Protein AF-A0A970EF27-F1 (afdb_monomer_lite)

pLDDT: mean 77.0, std 18.13, range [48.12, 96.25]

Foldseek 3Di:
DDDFAAAPPPRDTADPPFDWDAAPPPRHIHGPVVQVVVVHDPVVVCPVPPVVPPPPDPPDDDDDDDDDDD

Structure (mmCIF, N/CA/C/O backbone):
data_AF-A0A970EF27-F1
#
_entry.id   AF-A0A970EF27-F1
#
loop_
_atom_site.group_PDB
_atom_site.id
_atom_site.type_symbol
_atom_site.label_atom_id
_atom_site.label_alt_id
_atom_site.label_comp_id
_atom_site.label_asym_id
_atom_site.label_entity_id
_atom_site.label_seq_id
_atom_site.pdbx_PDB_ins_code
_atom_site.Cartn_x
_atom_site.Cartn_y
_atom_site.Cartn_z
_atom_site.occupancy
_atom_site.B_iso_or_equiv
_atom_site.auth_seq_id
_atom_site.auth_comp_id
_atom_site.auth_asym_id
_atom_site.auth_atom_id
_atom_site.pdbx_PDB_model_num
ATOM 1 N N . MET A 1 1 ? -4.278 -13.575 12.978 1.00 53.03 1 MET A N 1
ATOM 2 C CA . MET A 1 1 ? -3.062 -12.740 12.926 1.00 53.03 1 MET A CA 1
ATOM 3 C C . MET A 1 1 ? -3.467 -11.517 12.140 1.00 53.03 1 MET A C 1
ATOM 5 O O . MET A 1 1 ? -3.934 -11.696 11.028 1.00 53.03 1 MET A O 1
ATOM 9 N N . GLU A 1 2 ? -3.435 -10.337 12.745 1.00 65.31 2 GLU A N 1
ATOM 10 C CA . GLU A 1 2 ? -3.849 -9.115 12.053 1.00 65.31 2 GLU A CA 1
ATOM 11 C C . GLU A 1 2 ? -2.782 -8.744 11.021 1.00 65.31 2 GLU A C 1
ATOM 13 O O . GLU A 1 2 ? -1.605 -8.572 11.357 1.00 65.31 2 GLU A O 1
ATOM 18 N N . GLU A 1 3 ? -3.167 -8.712 9.751 1.00 70.06 3 GLU A N 1
ATOM 19 C CA . GLU A 1 3 ? -2.280 -8.347 8.653 1.00 70.06 3 GLU A CA 1
ATOM 20 C C . GLU A 1 3 ? -2.085 -6.828 8.673 1.00 70.06 3 GLU A C 1
ATOM 22 O O . GLU A 1 3 ? -2.915 -6.068 8.176 1.00 70.06 3 GLU A O 1
ATOM 27 N N . ARG A 1 4 ? -0.985 -6.371 9.283 1.00 82.19 4 ARG A N 1
ATOM 28 C CA . ARG A 1 4 ? -0.615 -4.951 9.273 1.00 82.19 4 ARG A CA 1
ATOM 29 C C . ARG A 1 4 ? -0.301 -4.513 7.846 1.00 82.19 4 ARG A C 1
ATOM 31 O O . ARG A 1 4 ? 0.697 -4.941 7.265 1.00 82.19 4 ARG A O 1
ATOM 38 N N . LYS A 1 5 ? -1.136 -3.633 7.298 1.00 90.06 5 LYS A N 1
ATOM 39 C CA . LYS A 1 5 ? -0.890 -2.981 6.010 1.00 90.06 5 LYS A CA 1
ATOM 40 C C . LYS A 1 5 ? 0.185 -1.910 6.201 1.00 90.06 5 LYS A C 1
ATOM 42 O O . LYS A 1 5 ? 0.171 -1.178 7.185 1.00 90.06 5 LYS A O 1
ATOM 47 N N . ILE A 1 6 ? 1.133 -1.829 5.271 1.00 94.00 6 ILE A N 1
ATOM 48 C CA . ILE A 1 6 ? 2.228 -0.850 5.304 1.00 94.00 6 ILE A CA 1
ATOM 49 C C . ILE A 1 6 ? 2.155 -0.008 4.037 1.00 94.00 6 ILE A C 1
ATOM 51 O O . ILE A 1 6 ? 2.127 -0.556 2.936 1.00 94.00 6 ILE A O 1
ATOM 55 N N . CYS A 1 7 ? 2.158 1.316 4.180 1.00 94.25 7 CYS A N 1
ATOM 56 C CA . CYS A 1 7 ? 2.130 2.227 3.042 1.00 94.25 7 CYS A CA 1
ATOM 57 C C . CYS A 1 7 ? 3.407 2.080 2.207 1.00 94.25 7 CYS A C 1
ATOM 59 O O . CYS A 1 7 ? 4.523 2.280 2.694 1.00 94.25 7 CYS A O 1
ATOM 61 N N . ALA A 1 8 ? 3.255 1.779 0.919 1.00 92.00 8 ALA A N 1
ATOM 62 C CA . ALA A 1 8 ? 4.379 1.567 0.018 1.00 92.00 8 ALA A CA 1
ATOM 63 C C . ALA A 1 8 ? 5.203 2.844 -0.240 1.00 92.00 8 ALA A C 1
ATOM 65 O O . ALA A 1 8 ? 6.372 2.722 -0.616 1.00 92.00 8 ALA A O 1
ATOM 66 N N . TYR A 1 9 ? 4.644 4.034 0.019 1.00 92.38 9 TYR A N 1
ATOM 67 C CA . TYR A 1 9 ? 5.345 5.320 -0.069 1.00 92.38 9 TYR A CA 1
ATOM 68 C C . TYR A 1 9 ? 6.118 5.654 1.217 1.00 92.38 9 TYR A C 1
ATOM 70 O O . TYR A 1 9 ? 7.342 5.571 1.234 1.00 92.38 9 TYR A O 1
ATOM 78 N N . CYS A 1 10 ? 5.423 5.974 2.314 1.00 93.81 10 CYS A N 1
ATOM 79 C CA . CYS A 1 10 ? 6.064 6.468 3.540 1.00 93.81 10 CYS A CA 1
ATOM 80 C C . CYS A 1 10 ? 6.605 5.367 4.465 1.00 93.81 10 CYS A C 1
ATOM 82 O O . CYS A 1 10 ? 7.232 5.676 5.474 1.00 93.81 10 CYS A O 1
ATOM 84 N N . LYS A 1 11 ? 6.339 4.088 4.156 1.00 93.31 11 LYS A N 1
ATOM 85 C CA . LYS A 1 11 ? 6.670 2.921 4.997 1.00 93.31 11 LYS A CA 1
ATOM 86 C C . LYS A 1 11 ? 6.040 2.950 6.398 1.00 93.31 11 LYS A C 1
ATOM 88 O O . LYS A 1 11 ? 6.427 2.167 7.262 1.00 93.31 11 LYS A O 1
ATOM 93 N N . GLY A 1 12 ? 5.052 3.820 6.607 1.00 94.56 12 GLY A N 1
ATOM 94 C CA . GLY A 1 12 ? 4.242 3.870 7.820 1.00 94.56 12 GLY A CA 1
ATOM 95 C C . GLY A 1 12 ? 3.245 2.716 7.889 1.00 94.56 12 GLY A C 1
ATOM 96 O O . GLY A 1 12 ? 2.798 2.207 6.856 1.00 94.56 12 GLY A O 1
ATOM 97 N N . VAL A 1 13 ? 2.906 2.315 9.114 1.00 94.94 13 VAL A N 1
ATOM 98 C CA . VAL A 1 13 ? 1.801 1.384 9.373 1.00 94.94 13 VAL A CA 1
ATOM 99 C C . VAL A 1 13 ? 0.495 2.090 9.035 1.00 94.94 13 VAL A C 1
ATOM 101 O O . VAL A 1 13 ? 0.302 3.227 9.448 1.00 94.94 13 VAL A O 1
ATOM 104 N N . ILE A 1 14 ? -0.354 1.407 8.279 1.00 93.75 14 ILE A N 1
ATOM 105 C CA . ILE A 1 14 ? -1.720 1.819 7.982 1.00 93.75 14 ILE A CA 1
ATOM 106 C C . ILE A 1 14 ? -2.614 1.174 9.038 1.00 93.75 14 ILE A C 1
ATOM 108 O O . ILE A 1 14 ? -2.626 -0.057 9.161 1.00 93.75 14 ILE A O 1
ATOM 112 N N . ASP A 1 15 ? -3.352 1.994 9.772 1.00 91.12 15 ASP A N 1
ATOM 113 C CA . ASP A 1 15 ? -4.309 1.539 10.772 1.00 91.12 15 ASP A CA 1
ATOM 114 C C . ASP A 1 15 ? -5.668 1.156 10.145 1.00 91.12 15 ASP A C 1
ATOM 116 O O . ASP A 1 15 ? -5.922 1.399 8.964 1.00 91.12 15 ASP A O 1
ATOM 120 N N . GLU A 1 16 ? -6.573 0.544 10.912 1.00 88.44 16 GLU A N 1
ATOM 121 C CA . GLU A 1 16 ? -7.917 0.199 10.422 1.00 88.44 16 GLU A CA 1
ATOM 122 C C . GLU A 1 16 ? -8.776 1.440 10.136 1.00 88.44 16 GLU A C 1
ATOM 124 O O . GLU A 1 16 ? -9.673 1.396 9.290 1.00 88.44 16 GLU A O 1
ATOM 129 N N . PHE A 1 17 ? -8.473 2.554 10.809 1.00 89.25 17 PHE A N 1
ATOM 130 C CA . PHE A 1 17 ? -9.141 3.839 10.607 1.00 89.25 17 PHE A CA 1
ATOM 131 C C . PHE A 1 17 ? -8.522 4.673 9.477 1.00 89.25 17 PHE A C 1
ATOM 133 O O . PHE A 1 17 ? -9.118 5.668 9.056 1.00 89.25 17 PHE A O 1
ATOM 140 N N . ASP A 1 18 ? -7.350 4.281 8.968 1.00 92.25 18 ASP A N 1
ATOM 141 C CA . ASP A 1 18 ? -6.712 4.955 7.845 1.00 92.25 18 ASP A CA 1
ATOM 142 C C . ASP A 1 18 ? -7.406 4.604 6.531 1.00 92.25 18 ASP A C 1
ATOM 144 O O . ASP A 1 18 ? -7.634 3.443 6.173 1.00 92.25 18 ASP A O 1
ATOM 148 N N . LYS A 1 19 ? -7.685 5.635 5.735 1.00 94.56 19 LYS A N 1
ATOM 149 C CA . LYS A 1 19 ? -8.142 5.420 4.370 1.00 94.56 19 LYS A CA 1
ATOM 150 C C . LYS A 1 19 ? -6.997 4.912 3.510 1.00 94.56 19 LYS A C 1
ATOM 152 O O . LYS A 1 19 ? -5.912 5.497 3.473 1.00 94.56 19 LYS A O 1
ATOM 157 N N . THR A 1 20 ? -7.271 3.848 2.766 1.00 94.00 20 THR A N 1
ATOM 158 C CA . THR A 1 20 ? -6.293 3.208 1.891 1.00 94.00 20 THR A CA 1
ATOM 159 C C . THR A 1 20 ? -6.738 3.186 0.451 1.00 94.00 20 THR A C 1
ATOM 161 O O . THR A 1 20 ? -7.923 3.087 0.143 1.00 94.00 20 THR A O 1
ATOM 164 N N . ILE A 1 21 ? -5.750 3.199 -0.431 1.00 94.81 21 ILE A N 1
ATOM 165 C CA . ILE A 1 21 ? -5.933 2.973 -1.853 1.00 94.81 21 ILE A CA 1
ATOM 166 C C . ILE A 1 21 ? -4.922 1.937 -2.33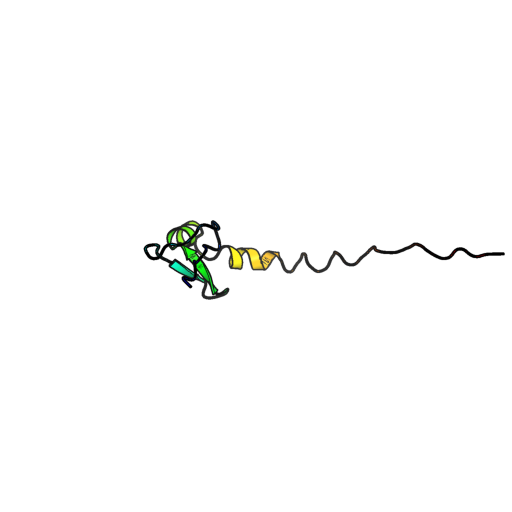2 1.00 94.81 21 ILE A C 1
ATOM 168 O O . ILE A 1 21 ? -3.777 1.895 -1.874 1.00 94.81 21 ILE A O 1
ATOM 172 N N . ILE A 1 22 ? -5.370 1.067 -3.232 1.00 93.94 22 ILE A N 1
ATOM 173 C CA . ILE A 1 22 ? -4.547 0.028 -3.845 1.00 93.94 22 ILE A CA 1
ATOM 174 C C . ILE A 1 22 ? -4.284 0.453 -5.283 1.00 93.94 22 ILE A C 1
ATOM 176 O O . ILE A 1 22 ? -5.218 0.772 -6.019 1.00 93.94 22 ILE A O 1
ATOM 180 N N . CYS A 1 23 ? -3.017 0.462 -5.688 1.00 93.56 23 CYS A N 1
ATOM 181 C CA . CYS A 1 23 ? -2.662 0.751 -7.069 1.00 93.56 23 CYS A CA 1
ATOM 182 C C . CYS A 1 23 ? -3.243 -0.331 -8.001 1.00 93.56 23 CYS A C 1
ATOM 184 O O . CYS A 1 23 ? -2.937 -1.506 -7.789 1.00 93.56 23 CYS A O 1
ATOM 186 N N . PRO A 1 24 ? -4.010 0.026 -9.047 1.00 91.00 24 PRO A N 1
ATOM 187 C CA . PRO A 1 24 ? -4.566 -0.957 -9.979 1.00 91.00 24 PRO A CA 1
ATOM 188 C C . PRO A 1 24 ? -3.498 -1.663 -10.832 1.00 91.00 24 PRO A C 1
ATOM 190 O O . PRO A 1 24 ? -3.733 -2.777 -11.283 1.00 91.00 24 PRO A O 1
ATOM 193 N N . GLU A 1 25 ? -2.320 -1.052 -11.000 1.00 90.56 25 GLU A N 1
ATOM 194 C CA . GLU A 1 25 ? -1.237 -1.577 -11.842 1.00 90.56 25 GLU A CA 1
ATOM 195 C C . GLU A 1 25 ? -0.299 -2.524 -11.076 1.00 90.56 25 GLU A C 1
ATOM 197 O O . GLU A 1 25 ? 0.019 -3.612 -11.546 1.00 90.56 25 GLU A O 1
ATOM 202 N N . CYS A 1 26 ? 0.160 -2.123 -9.881 1.00 90.19 26 CYS A N 1
ATOM 203 C CA . CYS A 1 26 ? 1.168 -2.872 -9.113 1.00 90.19 26 CYS A CA 1
ATOM 204 C C . CYS A 1 26 ? 0.645 -3.497 -7.809 1.00 90.19 26 CYS A C 1
ATOM 206 O O . CYS A 1 26 ? 1.425 -4.083 -7.055 1.00 90.19 26 CYS A O 1
ATOM 208 N N . ALA A 1 27 ? -0.651 -3.346 -7.515 1.00 91.56 27 ALA A N 1
ATOM 209 C CA . ALA A 1 27 ? -1.324 -3.870 -6.322 1.00 91.56 27 ALA A CA 1
ATOM 210 C C . ALA A 1 27 ? -0.710 -3.438 -4.970 1.00 91.56 27 ALA A C 1
ATOM 212 O O . ALA A 1 27 ? -0.987 -4.039 -3.933 1.00 91.56 27 ALA A O 1
ATOM 213 N N . GLN A 1 28 ? 0.114 -2.385 -4.952 1.00 91.62 28 GLN A N 1
ATOM 214 C CA . GLN A 1 28 ? 0.677 -1.824 -3.722 1.00 91.62 28 GLN A CA 1
ATOM 215 C C . GLN A 1 28 ? -0.350 -0.959 -2.983 1.00 91.62 28 GLN A C 1
ATOM 217 O O . GLN A 1 28 ? -1.137 -0.250 -3.612 1.00 91.62 28 GLN A O 1
ATOM 222 N N . VAL A 1 29 ? -0.311 -0.995 -1.647 1.00 94.00 29 VAL A N 1
ATOM 223 C CA . VAL A 1 29 ? -1.210 -0.226 -0.775 1.00 94.00 29 VAL A CA 1
ATOM 224 C C . VAL A 1 29 ? -0.566 1.084 -0.320 1.00 94.00 29 VAL A C 1
ATOM 226 O O . VAL 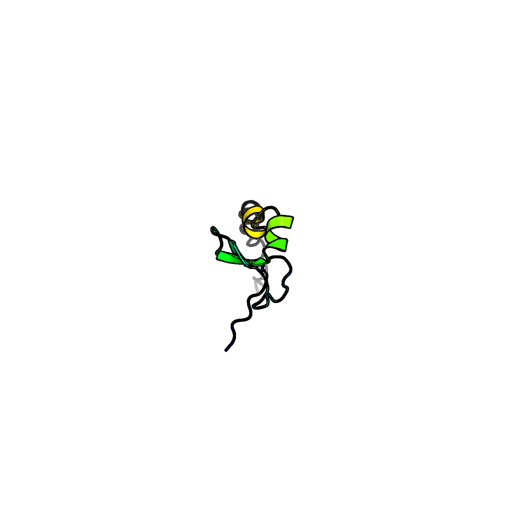A 1 29 ? 0.618 1.133 0.019 1.00 94.00 29 VAL A O 1
ATOM 229 N N . TYR A 1 30 ? -1.357 2.151 -0.289 1.00 95.00 30 TYR A N 1
ATOM 230 C CA . TYR A 1 30 ? -0.952 3.489 0.133 1.00 95.00 30 TYR A CA 1
ATOM 231 C C . TYR A 1 30 ? -2.010 4.090 1.060 1.00 95.00 30 TYR A C 1
ATOM 233 O O . TYR A 1 30 ? -3.184 3.726 0.969 1.00 95.00 30 TYR A O 1
ATOM 241 N N . HIS A 1 31 ? -1.613 5.039 1.912 1.00 96.25 31 HIS A N 1
ATOM 242 C CA . HIS A 1 31 ? -2.581 5.970 2.501 1.00 96.25 31 HIS A CA 1
ATOM 243 C C . HIS A 1 31 ? -3.230 6.793 1.381 1.00 96.25 31 HIS A C 1
ATOM 245 O O . HIS A 1 31 ? -2.525 7.195 0.451 1.00 96.25 31 HIS A O 1
ATOM 251 N N . GLU A 1 32 ? -4.528 7.086 1.494 1.00 95.31 32 GLU A N 1
ATOM 252 C CA . GLU A 1 32 ? -5.244 7.985 0.570 1.00 95.31 32 GLU A CA 1
ATOM 253 C C . GLU A 1 32 ? -4.490 9.318 0.431 1.00 95.31 32 GLU A C 1
ATOM 255 O O . GLU A 1 32 ? -4.153 9.716 -0.680 1.00 95.31 32 GLU A O 1
ATOM 260 N N . SER A 1 33 ? -4.065 9.916 1.551 1.00 95.12 33 SER A N 1
ATOM 261 C CA . SER A 1 33 ? -3.288 11.163 1.549 1.00 95.12 33 SER A CA 1
ATOM 262 C C . SER A 1 33 ? -1.957 11.030 0.807 1.00 95.12 33 SER A C 1
ATOM 264 O O . SER A 1 33 ? -1.657 11.843 -0.060 1.00 95.12 33 SER A O 1
ATOM 266 N N . CYS A 1 34 ? -1.185 9.966 1.067 1.00 94.50 34 CYS A N 1
ATOM 267 C CA . CYS A 1 34 ? 0.080 9.753 0.360 1.00 94.50 34 CYS A CA 1
ATOM 268 C C . CYS A 1 34 ? -0.135 9.572 -1.147 1.00 94.50 34 CYS A C 1
ATOM 270 O O . CYS A 1 34 ? 0.706 9.990 -1.935 1.00 94.50 34 CYS A O 1
ATOM 272 N N . TRP A 1 35 ? -1.228 8.936 -1.560 1.00 93.94 35 TRP A N 1
ATOM 273 C CA . TRP A 1 35 ? -1.553 8.782 -2.973 1.00 93.94 35 TRP A CA 1
ATOM 274 C C . TRP A 1 35 ? -1.902 10.118 -3.632 1.00 93.94 35 TRP A C 1
ATOM 276 O O . TRP A 1 35 ? -1.376 10.422 -4.701 1.00 93.94 35 TRP A O 1
ATOM 286 N N . GLU A 1 36 ? -2.753 10.923 -2.996 1.00 93.50 36 GLU A N 1
ATOM 287 C CA . GLU A 1 36 ? -3.159 12.236 -3.509 1.00 93.50 36 GLU A CA 1
ATOM 288 C C . GLU A 1 36 ? -1.982 13.216 -3.573 1.00 93.50 36 GLU A C 1
ATOM 290 O O . GLU A 1 36 ? -1.767 13.849 -4.606 1.00 93.50 36 GLU A O 1
ATOM 295 N N . GLU A 1 37 ? -1.159 13.282 -2.520 1.00 93.38 37 GLU A N 1
ATOM 296 C CA . GLU A 1 37 ? 0.040 14.130 -2.474 1.00 93.38 37 GLU A CA 1
ATOM 297 C C . GLU A 1 37 ? 1.037 13.795 -3.589 1.00 93.38 37 GLU A C 1
ATOM 299 O O . GLU A 1 37 ? 1.682 14.685 -4.141 1.00 93.38 37 GLU A O 1
ATOM 304 N N . ASN A 1 38 ? 1.145 12.514 -3.951 1.00 88.25 38 ASN A N 1
ATOM 305 C CA . ASN A 1 38 ? 2.020 12.053 -5.028 1.00 88.25 38 ASN A CA 1
ATOM 306 C C . ASN A 1 38 ? 1.322 12.015 -6.395 1.00 88.25 38 ASN A C 1
ATOM 308 O O . ASN A 1 38 ? 1.932 11.589 -7.375 1.00 88.25 38 ASN A O 1
ATOM 312 N N . SER A 1 39 ? 0.058 12.453 -6.477 1.00 90.06 39 SER A N 1
ATOM 313 C CA . SER A 1 39 ? -0.772 12.386 -7.687 1.00 90.06 39 SER A CA 1
ATOM 314 C C . SER A 1 39 ? -0.786 10.991 -8.334 1.00 90.06 39 SER A C 1
ATOM 316 O O . SER A 1 39 ? -0.810 10.866 -9.559 1.00 90.06 39 SER A O 1
ATOM 318 N N . GLY A 1 40 ? -0.761 9.930 -7.519 1.00 87.31 40 GLY A N 1
ATOM 319 C CA . GLY A 1 40 ? -0.804 8.546 -7.985 1.00 87.31 40 GLY A CA 1
ATOM 320 C C . GLY A 1 40 ? 0.243 7.613 -7.375 1.00 87.31 40 GLY A C 1
ATOM 321 O O . GLY A 1 40 ? 0.811 7.844 -6.306 1.00 87.31 40 GLY A O 1
ATOM 322 N N . CYS A 1 41 ? 0.491 6.503 -8.075 1.00 89.44 41 CYS A N 1
ATOM 323 C CA . CYS A 1 41 ? 1.436 5.482 -7.638 1.00 89.44 41 CYS A CA 1
ATOM 324 C C . CYS A 1 41 ? 2.888 5.891 -7.913 1.00 89.44 41 CYS A C 1
ATOM 326 O O . CYS A 1 41 ? 3.366 5.811 -9.045 1.00 89.44 41 CYS A O 1
ATOM 328 N N . PHE A 1 42 ? 3.635 6.197 -6.851 1.00 85.19 42 PHE A N 1
ATOM 329 C CA . PHE A 1 42 ? 5.063 6.523 -6.940 1.00 85.19 42 PHE A CA 1
ATOM 330 C C . PHE A 1 42 ? 5.917 5.395 -7.551 1.00 85.19 42 PHE A C 1
ATOM 332 O O . PHE A 1 42 ? 6.921 5.651 -8.214 1.00 85.19 42 PHE A O 1
ATOM 339 N N . SER A 1 43 ? 5.536 4.133 -7.327 1.00 82.56 43 SER A N 1
ATOM 340 C CA . SER A 1 43 ? 6.323 2.985 -7.791 1.00 82.56 43 SER A CA 1
ATOM 341 C C . SER A 1 43 ? 6.182 2.749 -9.295 1.00 82.56 43 SER A C 1
ATOM 343 O O . SER A 1 43 ? 7.171 2.418 -9.939 1.00 82.56 43 SER A O 1
ATOM 345 N N . CYS A 1 44 ? 4.986 2.946 -9.860 1.00 83.38 44 CYS A N 1
ATOM 346 C CA . CYS A 1 44 ? 4.739 2.804 -11.297 1.00 83.38 44 CYS A CA 1
ATOM 347 C C . CYS A 1 44 ? 5.410 3.926 -12.094 1.00 83.38 44 CYS A C 1
ATOM 349 O O . CYS A 1 44 ? 6.061 3.649 -13.094 1.00 83.38 44 CYS A O 1
ATOM 351 N N . VAL A 1 45 ? 5.346 5.165 -11.594 1.00 74.56 45 VAL A N 1
ATOM 352 C CA . VAL A 1 45 ? 6.008 6.326 -12.219 1.00 74.56 45 VAL A CA 1
ATOM 353 C C . VAL A 1 45 ? 7.529 6.135 -12.301 1.00 74.56 45 VAL A C 1
ATOM 355 O O . VAL A 1 45 ? 8.165 6.563 -13.259 1.00 74.56 45 VAL A O 1
ATOM 358 N N . ASN A 1 46 ? 8.129 5.452 -11.322 1.00 68.25 46 ASN A N 1
ATOM 359 C CA . ASN A 1 46 ? 9.565 5.164 -11.330 1.00 68.25 46 ASN A CA 1
ATOM 360 C C . ASN A 1 46 ? 9.949 3.872 -12.071 1.00 68.25 46 ASN A C 1
ATOM 362 O O . ASN A 1 46 ? 11.136 3.663 -12.334 1.00 68.25 46 ASN A O 1
ATOM 366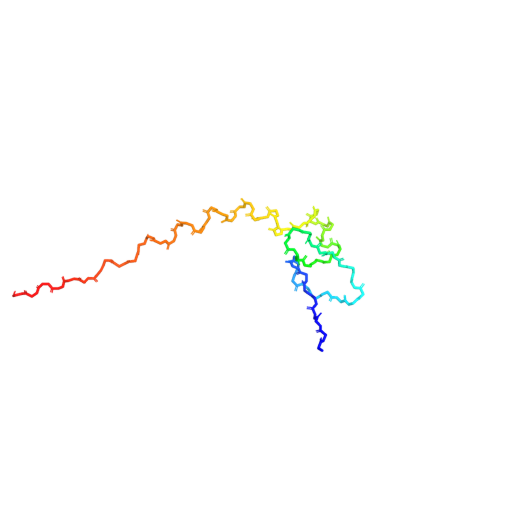 N N . TYR A 1 47 ? 8.993 3.004 -12.418 1.00 56.12 47 TYR A N 1
ATOM 367 C CA . TYR A 1 47 ? 9.296 1.716 -13.048 1.00 56.12 47 TYR A CA 1
ATOM 368 C C . TYR A 1 47 ? 9.812 1.880 -14.486 1.00 56.12 47 TYR A C 1
ATOM 370 O O . TYR A 1 47 ? 10.740 1.175 -14.877 1.00 56.12 47 TYR A O 1
ATOM 378 N N . GLU A 1 48 ? 9.343 2.900 -15.214 1.00 54.28 48 GLU A N 1
ATOM 379 C CA . GLU A 1 48 ? 9.814 3.236 -16.572 1.00 54.28 48 GLU A CA 1
ATOM 380 C C . GLU A 1 48 ? 11.304 3.649 -16.633 1.00 54.28 48 GLU A C 1
ATOM 382 O O . GLU A 1 48 ? 11.880 3.778 -17.713 1.00 54.28 48 GLU A O 1
ATOM 387 N N . ASN A 1 49 ? 11.969 3.840 -15.485 1.00 50.22 49 ASN A N 1
ATOM 388 C CA . ASN A 1 49 ? 13.393 4.186 -15.412 1.00 50.22 49 ASN A CA 1
ATOM 389 C C . ASN A 1 49 ? 14.319 3.032 -14.974 1.00 50.22 49 ASN A C 1
ATOM 391 O O . ASN A 1 49 ? 15.540 3.185 -15.055 1.00 50.22 49 ASN A O 1
ATOM 395 N N . ASN A 1 50 ? 13.800 1.881 -14.526 1.00 49.06 50 ASN A N 1
ATOM 396 C CA . ASN A 1 50 ? 14.633 0.803 -13.959 1.00 49.06 50 ASN A CA 1
ATOM 397 C C . ASN A 1 50 ? 15.101 -0.240 -14.998 1.00 49.06 50 ASN A C 1
ATOM 399 O O . ASN A 1 50 ? 16.160 -0.849 -14.859 1.00 49.06 50 ASN A O 1
ATOM 403 N N . GLU A 1 51 ? 14.392 -0.396 -16.112 1.00 51.12 51 GLU A N 1
ATOM 404 C CA . GLU A 1 51 ? 14.736 -1.369 -17.164 1.00 51.12 51 GLU A CA 1
ATOM 405 C C . GLU A 1 51 ? 16.069 -1.091 -17.898 1.00 51.12 51 GLU A C 1
ATOM 407 O O . GLU A 1 51 ? 16.550 -1.933 -18.652 1.00 51.12 51 GLU A O 1
ATOM 412 N N . LYS A 1 52 ? 16.745 0.035 -17.621 1.00 49.06 52 LYS A N 1
ATOM 413 C CA . LYS A 1 52 ? 18.061 0.374 -18.202 1.00 49.06 52 LYS A CA 1
ATOM 414 C C . LYS A 1 52 ? 19.269 0.077 -17.300 1.00 49.06 52 LYS A C 1
ATOM 416 O O . LYS A 1 52 ? 20.404 0.289 -17.726 1.00 49.06 52 LYS A O 1
ATOM 421 N N . LYS A 1 53 ? 19.073 -0.395 -16.061 1.00 48.12 53 LYS A N 1
ATOM 422 C CA . LYS A 1 53 ? 20.170 -0.588 -15.085 1.00 48.12 53 LYS A CA 1
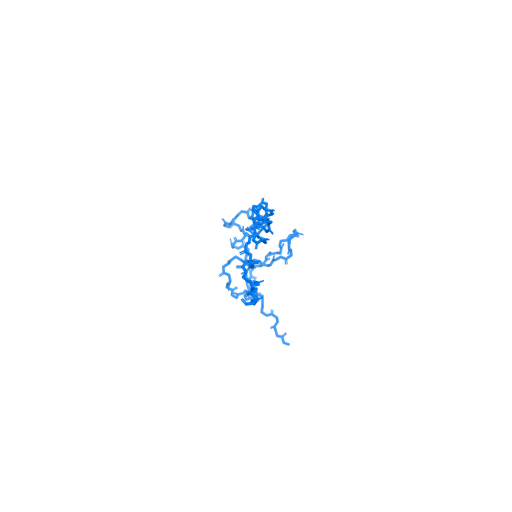ATOM 423 C C . LYS A 1 53 ? 20.541 -2.042 -14.786 1.00 48.12 53 LYS A C 1
ATOM 425 O O . LYS A 1 53 ? 21.610 -2.250 -14.232 1.00 48.12 53 LYS A O 1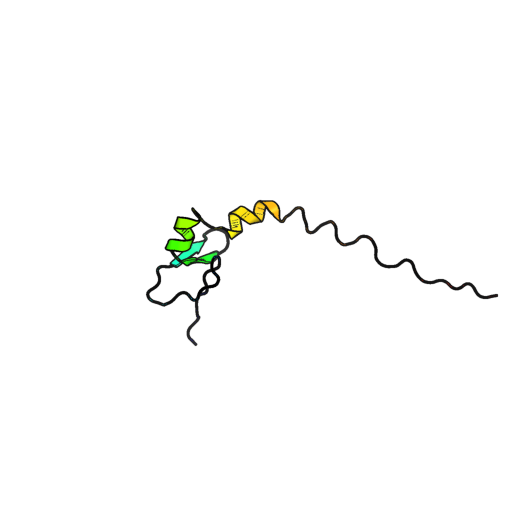
ATOM 430 N N . ALA A 1 54 ? 19.742 -3.029 -15.191 1.00 53.31 54 ALA A N 1
ATOM 431 C CA . ALA A 1 54 ? 20.005 -4.443 -14.888 1.00 53.31 54 ALA A CA 1
ATOM 432 C C . ALA A 1 54 ? 20.887 -5.185 -15.920 1.00 53.31 54 ALA A C 1
ATOM 434 O O . ALA A 1 54 ? 21.100 -6.383 -15.778 1.00 53.31 54 ALA A O 1
ATOM 435 N N . MET A 1 55 ? 21.399 -4.509 -16.959 1.00 51.53 55 MET A N 1
ATOM 436 C CA . MET A 1 55 ? 22.167 -5.144 -18.049 1.00 51.53 55 MET A CA 1
ATOM 437 C C . MET A 1 55 ? 23.665 -4.791 -18.080 1.00 51.53 55 MET A C 1
ATOM 439 O O . MET A 1 55 ? 24.322 -5.100 -19.069 1.00 51.53 55 MET A O 1
ATOM 443 N N . ASN A 1 56 ? 24.231 -4.168 -17.035 1.00 53.78 56 ASN A N 1
ATOM 444 C CA . ASN A 1 56 ? 25.624 -3.684 -17.088 1.00 53.78 56 ASN A CA 1
ATOM 445 C C . ASN A 1 56 ? 26.582 -4.259 -16.025 1.00 53.78 56 ASN A C 1
ATOM 447 O O . ASN A 1 56 ? 27.739 -3.854 -16.016 1.00 53.78 56 ASN A O 1
ATOM 451 N N . ASP A 1 57 ? 26.161 -5.185 -15.158 1.00 54.22 57 ASP A N 1
ATOM 452 C CA . ASP A 1 57 ? 26.988 -5.650 -14.023 1.00 54.22 57 ASP A CA 1
ATOM 453 C C . ASP A 1 57 ? 27.598 -7.063 -14.198 1.00 54.22 57 ASP A C 1
ATOM 455 O O . ASP A 1 57 ? 28.069 -7.650 -13.229 1.00 54.22 57 ASP A O 1
ATOM 459 N N . ASP A 1 58 ? 27.666 -7.601 -15.425 1.00 54.97 58 ASP A N 1
ATOM 460 C CA . ASP A 1 58 ? 28.252 -8.933 -15.718 1.00 54.97 58 ASP A CA 1
ATOM 461 C C . ASP A 1 58 ? 29.540 -8.888 -16.575 1.00 54.97 58 ASP A C 1
ATOM 463 O O . ASP A 1 58 ? 29.863 -9.811 -17.321 1.00 54.97 58 ASP A O 1
ATOM 467 N N . ALA A 1 59 ? 30.321 -7.806 -16.486 1.00 56.78 59 ALA A N 1
ATOM 468 C CA . ALA A 1 59 ? 31.618 -7.714 -17.161 1.00 56.78 59 ALA A CA 1
ATOM 469 C C . ALA A 1 59 ? 32.686 -7.054 -16.278 1.00 56.78 59 ALA A C 1
ATOM 471 O O . ALA A 1 59 ? 32.958 -5.870 -16.410 1.00 56.78 59 ALA A O 1
ATOM 472 N N . GLU A 1 60 ? 33.283 -7.822 -15.363 1.00 53.34 60 GLU A N 1
ATOM 473 C CA . GLU A 1 60 ? 34.742 -8.063 -15.306 1.00 53.34 60 GLU A CA 1
ATOM 474 C C . GLU A 1 60 ? 35.091 -8.817 -14.007 1.00 53.34 60 GLU A C 1
ATOM 476 O O . GLU A 1 60 ? 35.646 -8.276 -13.052 1.00 53.34 60 GLU A O 1
ATOM 481 N N . GLY A 1 61 ? 34.772 -10.111 -13.970 1.00 51.81 61 GLY A N 1
ATOM 482 C CA . GLY A 1 61 ? 35.276 -11.032 -12.959 1.00 51.81 61 GLY A CA 1
ATOM 483 C C . GLY A 1 61 ? 36.139 -12.105 -13.612 1.00 51.81 61 GLY A C 1
ATOM 484 O O . GLY A 1 61 ? 35.630 -12.895 -14.394 1.00 51.81 61 GLY A O 1
ATOM 485 N N . GLN A 1 62 ? 37.418 -12.160 -13.221 1.00 57.44 62 GLN A N 1
ATOM 486 C CA . GLN A 1 62 ? 38.309 -13.330 -13.313 1.00 57.44 62 GLN A CA 1
ATOM 487 C C . GLN A 1 62 ? 39.266 -13.433 -14.522 1.00 57.44 62 GLN A C 1
ATOM 489 O O . GLN A 1 62 ? 39.212 -14.357 -15.325 1.00 57.44 62 GLN A O 1
ATOM 494 N N . LYS A 1 63 ? 40.294 -12.569 -14.538 1.00 60.88 63 LYS A N 1
ATOM 495 C CA . LYS A 1 63 ? 41.635 -12.954 -15.023 1.00 60.88 63 LYS A CA 1
ATOM 496 C C . LYS A 1 63 ? 42.553 -13.235 -13.827 1.00 60.88 63 LYS A C 1
ATOM 498 O O . LYS A 1 63 ? 43.090 -12.318 -13.210 1.00 60.88 63 LYS A O 1
ATOM 503 N N . ARG A 1 64 ? 42.694 -14.502 -13.437 1.00 53.78 64 ARG A N 1
ATOM 504 C CA . ARG A 1 64 ? 43.821 -14.977 -12.616 1.00 53.78 64 ARG A CA 1
ATOM 505 C C . ARG A 1 64 ? 43.890 -16.500 -12.675 1.00 53.78 64 ARG A C 1
ATOM 507 O O . ARG A 1 64 ? 42.960 -17.160 -12.226 1.00 53.78 64 ARG A O 1
ATOM 514 N N . GLY A 1 65 ? 45.002 -17.013 -13.193 1.00 52.84 65 GLY A N 1
ATOM 515 C CA . GLY A 1 65 ? 45.390 -18.414 -13.062 1.00 52.84 65 GLY A CA 1
ATOM 516 C C . GLY A 1 65 ? 45.801 -19.054 -14.381 1.00 52.84 65 GLY A C 1
ATOM 517 O O . GLY A 1 65 ? 44.949 -19.571 -15.090 1.00 52.84 65 GLY A O 1
ATOM 518 N N . MET A 1 66 ? 47.101 -19.042 -14.667 1.00 54.69 66 MET A N 1
ATOM 519 C CA . MET A 1 66 ? 47.848 -20.245 -15.043 1.00 54.69 66 MET A CA 1
ATOM 520 C C . MET A 1 66 ? 49.330 -19.952 -14.805 1.00 54.69 66 MET A C 1
ATOM 522 O O . MET A 1 66 ? 49.934 -19.090 -15.434 1.00 54.69 66 MET A O 1
ATOM 526 N N . GLU A 1 67 ? 49.846 -20.598 -13.767 1.00 59.53 67 GLU A N 1
ATOM 527 C CA . GLU A 1 67 ? 51.260 -20.717 -13.454 1.00 59.53 67 GLU A CA 1
ATOM 528 C C . GLU A 1 67 ? 51.797 -21.841 -14.348 1.00 59.53 67 GLU A C 1
ATOM 530 O O . GLU A 1 67 ? 51.492 -23.010 -14.113 1.00 59.53 67 GLU A O 1
ATOM 535 N N . ASP A 1 68 ? 52.540 -21.503 -15.400 1.00 57.22 68 ASP A N 1
ATOM 536 C CA . ASP A 1 68 ? 53.278 -22.495 -16.180 1.00 57.22 68 ASP A CA 1
ATOM 537 C C . ASP A 1 68 ? 54.575 -22.835 -15.442 1.00 57.22 68 ASP A C 1
ATOM 539 O O . ASP A 1 68 ? 55.504 -22.029 -15.345 1.00 57.22 68 ASP A O 1
ATOM 543 N N . GLY A 1 69 ? 54.605 -24.044 -14.887 1.00 60.88 69 GLY A N 1
ATOM 544 C CA . GLY A 1 69 ? 55.838 -24.695 -14.483 1.00 60.88 69 GLY A CA 1
ATOM 545 C C . GLY A 1 69 ? 56.672 -25.090 -15.699 1.00 60.88 69 GLY A C 1
ATOM 546 O O . GLY A 1 69 ? 56.122 -25.547 -16.698 1.00 60.88 69 GLY A O 1
ATOM 547 N N . ILE A 1 70 ? 57.988 -24.910 -15.573 1.00 54.56 70 ILE A N 1
ATOM 548 C CA . ILE A 1 70 ? 59.101 -25.825 -15.899 1.00 54.56 70 ILE A CA 1
ATOM 549 C C . ILE A 1 70 ? 60.373 -25.173 -15.347 1.00 54.56 70 ILE A C 1
ATOM 551 O O . ILE A 1 70 ? 60.605 -23.979 -15.643 1.00 54.56 70 ILE A O 1
#

Sequence (7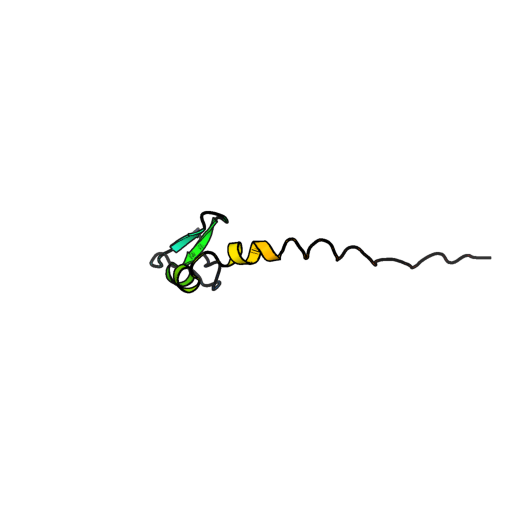0 aa):
MEERKICAYCKGVIDEFDKTIICPECAQVYHESCWEENSGCFSCVNYENNEKKAMNDDAEGQKRGMEDGI

Radius of gyration: 22.23 Å; chains: 1; bounding box: 68×40×31 Å

Secondary structure (DSSP, 8-state):
----EE-TTT-PEEPTTS-EEE-TTT--EEEHHHHHHTTS-HHHHHHTTTTTTTTSSSS-----------